Protein AF-A0A6S7B8N2-F1 (afdb_monomer_lite)

Foldseek 3Di:
DDDPDPVPPPLPAPPLLLVLQCVLCVVVVQVPDDSVQFHQQAQQDPPGSRDDPVSVVVSQVVLCVPQVHHPDPPPPCCCVCRGGSNSVSVVSVVRGDD

pLDDT: mean 85.48, std 14.39, range [44.91, 95.56]

Structure (mmCIF, N/CA/C/O backbone):
data_AF-A0A6S7B8N2-F1
#
_entry.id   AF-A0A6S7B8N2-F1
#
loop_
_atom_site.group_PDB
_atom_site.id
_atom_site.type_symbol
_atom_site.label_atom_id
_atom_site.label_alt_id
_atom_site.label_comp_id
_atom_site.label_asym_id
_atom_site.label_entity_id
_atom_site.label_seq_id
_atom_site.pdbx_PDB_ins_code
_atom_site.Cartn_x
_atom_site.Cartn_y
_atom_site.Cartn_z
_atom_site.occupancy
_atom_site.B_iso_or_equiv
_atom_site.auth_seq_id
_atom_site.auth_comp_id
_atom_site.auth_asym_id
_atom_site.auth_atom_id
_atom_site.pdbx_PDB_model_num
ATOM 1 N N . MET A 1 1 ? -29.878 5.916 -33.899 1.00 45.47 1 MET A N 1
ATOM 2 C CA . MET A 1 1 ? -28.778 4.956 -33.681 1.00 45.47 1 MET A CA 1
ATOM 3 C C . MET A 1 1 ? -28.255 5.189 -32.276 1.00 45.47 1 MET A C 1
ATOM 5 O O . MET A 1 1 ? -27.548 6.162 -32.069 1.00 45.47 1 MET A O 1
ATOM 9 N N . LEU A 1 2 ? -28.691 4.384 -31.303 1.00 44.91 2 LEU A N 1
ATOM 10 C CA . LEU A 1 2 ? -28.022 4.340 -30.005 1.00 44.91 2 LEU A CA 1
ATOM 11 C C . LEU A 1 2 ? -26.785 3.465 -30.188 1.00 44.91 2 LEU A C 1
ATOM 13 O O . LEU A 1 2 ? -26.916 2.292 -30.536 1.00 44.91 2 LEU A O 1
ATOM 17 N N . SER A 1 3 ? -25.599 4.044 -30.021 1.00 45.41 3 SER A N 1
ATOM 18 C CA . SER A 1 3 ? -24.386 3.255 -29.824 1.00 45.41 3 SER A CA 1
ATOM 19 C C . SER A 1 3 ? -24.619 2.347 -28.614 1.00 45.41 3 SER A C 1
ATOM 21 O O . SER A 1 3 ? -25.090 2.853 -27.591 1.00 45.41 3 SER A O 1
ATOM 23 N N . PRO A 1 4 ? -24.343 1.034 -28.690 1.00 51.62 4 PRO A N 1
ATOM 24 C CA . PRO A 1 4 ? -24.339 0.222 -27.487 1.00 51.62 4 PRO A CA 1
ATOM 25 C C . PRO A 1 4 ? -23.285 0.826 -26.559 1.00 51.62 4 PRO A C 1
ATOM 27 O O . PRO A 1 4 ? -22.164 1.106 -26.997 1.00 51.62 4 PRO A O 1
ATOM 30 N N . ALA A 1 5 ? -23.670 1.091 -25.308 1.00 49.69 5 ALA A N 1
ATOM 31 C CA . ALA A 1 5 ? -22.714 1.363 -24.249 1.00 49.69 5 ALA A CA 1
ATOM 32 C C . ALA A 1 5 ? -21.616 0.304 -24.374 1.00 49.69 5 ALA A C 1
ATOM 34 O O . ALA A 1 5 ? -21.922 -0.891 -24.411 1.00 49.69 5 ALA A O 1
ATOM 35 N N . ARG A 1 6 ? -20.365 0.740 -24.556 1.00 46.03 6 ARG A N 1
ATOM 36 C CA . ARG A 1 6 ? -19.225 -0.162 -24.451 1.00 46.03 6 ARG A CA 1
ATOM 37 C C . ARG A 1 6 ? -19.339 -0.779 -23.068 1.00 46.03 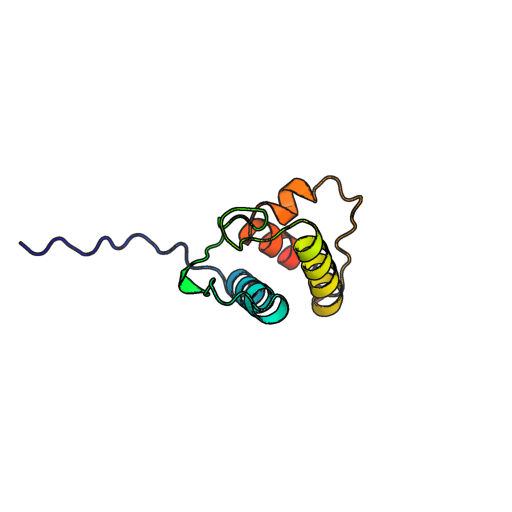6 ARG A C 1
ATOM 39 O O . ARG A 1 6 ? -19.119 -0.100 -22.073 1.00 46.03 6 ARG A O 1
ATOM 46 N N . ASN A 1 7 ? -19.757 -2.036 -23.015 1.00 45.62 7 ASN A N 1
ATOM 47 C CA . ASN A 1 7 ? -19.563 -2.868 -21.847 1.00 45.62 7 ASN A CA 1
ATOM 48 C C . ASN A 1 7 ? -18.081 -3.251 -21.882 1.00 45.62 7 ASN A C 1
ATOM 50 O O . ASN A 1 7 ? -17.729 -4.387 -22.195 1.00 45.62 7 ASN A O 1
ATOM 54 N N . ASP A 1 8 ? -17.219 -2.245 -21.712 1.00 45.00 8 ASP A N 1
ATOM 55 C CA . ASP A 1 8 ? -15.847 -2.498 -21.317 1.00 45.00 8 ASP A CA 1
ATOM 56 C C . ASP A 1 8 ? -15.991 -3.227 -19.979 1.00 45.00 8 ASP A C 1
ATOM 58 O O . ASP A 1 8 ? -16.728 -2.724 -19.120 1.00 45.00 8 ASP A O 1
ATOM 62 N N . PRO A 1 9 ? -15.416 -4.431 -19.803 1.00 45.91 9 PRO A N 1
ATOM 63 C CA . PRO A 1 9 ? -15.299 -4.975 -18.467 1.00 45.91 9 PRO A CA 1
ATOM 64 C C . PRO A 1 9 ? -14.565 -3.891 -17.687 1.00 45.91 9 PRO A C 1
ATOM 66 O O . PRO A 1 9 ? -13.402 -3.598 -17.963 1.00 45.91 9 PRO A O 1
ATOM 69 N N . GLN A 1 10 ? -15.289 -3.218 -16.793 1.00 51.53 10 GLN A N 1
ATOM 70 C CA . GLN A 1 10 ? -14.656 -2.526 -15.691 1.00 51.53 10 GLN A CA 1
ATOM 71 C C . GLN A 1 10 ? -13.689 -3.578 -15.139 1.00 51.53 10 GLN A C 1
ATOM 73 O O . GLN A 1 10 ? -14.100 -4.725 -14.941 1.00 51.53 10 GLN A O 1
ATOM 78 N N . ASP A 1 11 ? -12.393 -3.271 -15.069 1.00 59.12 11 ASP A N 1
ATOM 79 C CA . ASP A 1 11 ? -11.436 -4.106 -14.343 1.00 59.12 11 ASP A CA 1
ATOM 80 C C . ASP A 1 11 ? -11.931 -4.083 -12.888 1.00 59.12 11 ASP A C 1
ATOM 82 O O . ASP A 1 11 ? -11.520 -3.232 -12.098 1.00 59.12 11 ASP A O 1
ATOM 86 N N . ASP A 1 12 ? -12.928 -4.921 -12.589 1.00 73.56 12 ASP A N 1
ATOM 87 C CA . ASP A 1 12 ? -13.643 -4.931 -1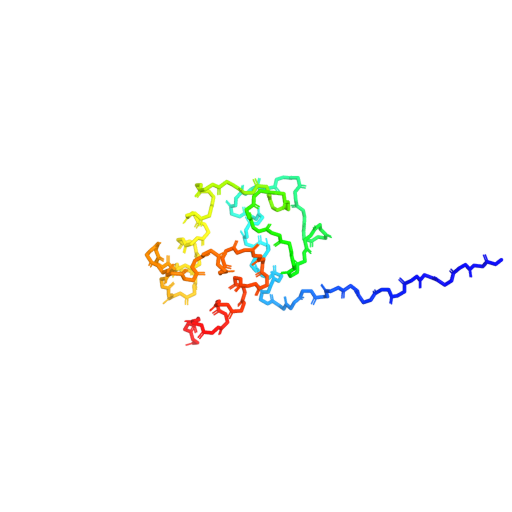1.327 1.00 73.56 12 ASP A CA 1
ATOM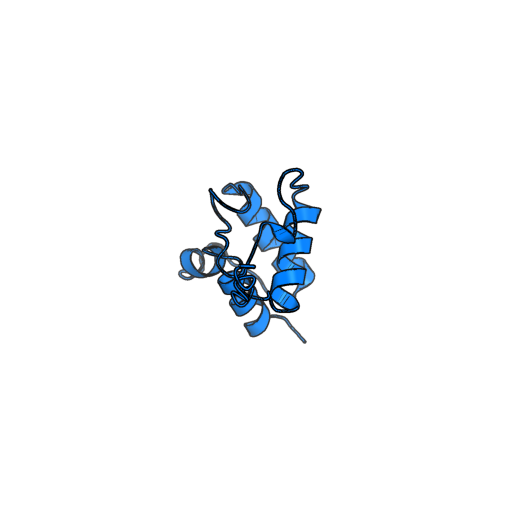 88 C C . ASP A 1 12 ? -12.616 -5.360 -10.295 1.00 73.56 12 ASP A C 1
ATOM 90 O O . ASP A 1 12 ? -12.175 -6.515 -10.262 1.00 73.56 12 ASP A O 1
ATOM 94 N N . MET A 1 13 ? -12.177 -4.385 -9.501 1.00 89.50 13 MET A N 1
ATOM 95 C CA . MET A 1 13 ? -11.272 -4.633 -8.397 1.00 89.50 13 MET A CA 1
ATOM 96 C C . MET A 1 13 ? -11.856 -5.745 -7.537 1.00 89.50 13 MET A C 1
ATOM 98 O O . MET A 1 13 ? -13.032 -5.713 -7.165 1.00 89.50 13 MET A O 1
ATOM 102 N N . ASN A 1 14 ? -11.030 -6.729 -7.193 1.00 93.06 14 ASN A N 1
ATOM 103 C CA . ASN A 1 14 ? -11.472 -7.761 -6.267 1.00 93.06 14 ASN A CA 1
ATOM 104 C C . ASN A 1 14 ? -11.707 -7.168 -4.863 1.00 93.06 14 ASN A C 1
ATOM 106 O O . ASN A 1 14 ? -11.384 -6.010 -4.582 1.00 93.06 14 ASN A O 1
ATOM 110 N N . GLU A 1 15 ? -12.272 -7.969 -3.959 1.00 93.38 15 GLU A N 1
ATOM 111 C CA . GLU A 1 15 ? -12.608 -7.516 -2.603 1.00 93.38 15 GLU A CA 1
ATOM 112 C C . GLU A 1 15 ? -11.395 -6.935 -1.859 1.00 93.38 15 GLU A C 1
ATOM 114 O O . GLU A 1 15 ? -11.510 -5.887 -1.227 1.00 93.38 15 GLU A O 1
ATOM 119 N N . LEU A 1 16 ? -10.220 -7.562 -1.986 1.00 94.00 16 LEU A N 1
ATOM 120 C CA . LEU A 1 16 ? -8.999 -7.103 -1.323 1.00 94.00 16 LEU A CA 1
ATOM 121 C C . LEU A 1 16 ? -8.434 -5.828 -1.960 1.00 94.00 16 LEU A C 1
ATOM 123 O O . LEU A 1 16 ? -7.950 -4.953 -1.250 1.00 94.00 16 LEU A O 1
ATOM 127 N N . GLU A 1 17 ? -8.482 -5.707 -3.285 1.00 95.56 17 GLU A N 1
ATOM 128 C CA . GLU A 1 17 ? -8.080 -4.484 -3.990 1.00 95.56 17 GLU A CA 1
ATOM 129 C C . GLU A 1 17 ? -8.973 -3.308 -3.588 1.00 95.56 17 GLU A C 1
ATOM 131 O O . GLU A 1 17 ? -8.459 -2.242 -3.255 1.00 95.56 17 GLU A O 1
ATOM 136 N N . THR A 1 18 ? -10.289 -3.522 -3.529 1.00 95.56 18 THR A N 1
ATOM 137 C CA . THR A 1 18 ? -11.254 -2.512 -3.074 1.00 95.56 18 THR A CA 1
ATOM 138 C C . THR A 1 18 ? -11.019 -2.133 -1.611 1.00 95.56 18 THR A C 1
ATOM 140 O O . THR A 1 18 ? -11.007 -0.949 -1.272 1.00 95.56 18 THR A O 1
ATOM 143 N N . GLU A 1 19 ? -10.784 -3.118 -0.740 1.00 95.12 19 GLU A N 1
ATOM 144 C CA . GLU A 1 19 ? -10.460 -2.888 0.671 1.00 95.12 19 GLU A CA 1
ATOM 145 C C . GLU A 1 19 ? -9.180 -2.060 0.828 1.00 95.12 19 GLU A C 1
ATOM 147 O O . GLU A 1 19 ? -9.154 -1.102 1.602 1.00 95.12 19 GLU A O 1
ATOM 152 N N . LEU A 1 20 ? -8.120 -2.415 0.099 1.00 95.31 20 LEU A N 1
ATOM 153 C CA . LEU A 1 20 ? -6.849 -1.698 0.143 1.00 95.31 20 LEU A CA 1
ATOM 154 C C . LEU A 1 20 ? -6.979 -0.285 -0.420 1.00 95.31 20 LEU A C 1
ATOM 156 O O . LEU A 1 20 ? -6.455 0.639 0.190 1.00 95.31 20 LEU A O 1
ATOM 160 N N . ALA A 1 21 ? -7.703 -0.093 -1.523 1.00 95.44 21 ALA A N 1
ATOM 161 C CA . ALA A 1 21 ? -7.960 1.233 -2.074 1.00 95.44 21 ALA A CA 1
ATOM 162 C C . ALA A 1 21 ? -8.716 2.122 -1.077 1.00 95.44 21 ALA A C 1
ATOM 164 O O . ALA A 1 21 ? -8.304 3.254 -0.834 1.00 95.44 21 ALA A O 1
ATOM 165 N N . ALA A 1 22 ? -9.775 1.599 -0.451 1.00 95.06 22 ALA A N 1
ATOM 166 C CA . ALA A 1 22 ? -10.552 2.333 0.547 1.00 95.06 22 ALA A CA 1
ATOM 167 C C . ALA A 1 22 ? -9.699 2.698 1.768 1.00 95.06 22 ALA A C 1
ATOM 169 O O . ALA A 1 22 ? -9.786 3.809 2.285 1.00 95.06 22 ALA A O 1
ATOM 170 N N . LEU A 1 23 ? -8.853 1.763 2.202 1.00 94.94 23 LEU A N 1
ATOM 171 C CA . LEU A 1 23 ? -7.918 1.957 3.300 1.00 94.94 23 LEU A CA 1
ATOM 172 C C . LEU A 1 23 ? -6.864 3.022 2.970 1.00 94.94 23 LEU A C 1
ATOM 174 O O . LEU A 1 23 ? -6.636 3.896 3.794 1.00 94.94 23 LEU A O 1
ATOM 178 N N . ILE A 1 24 ? -6.270 3.000 1.774 1.00 94.19 24 ILE A N 1
ATOM 179 C CA . ILE A 1 24 ? -5.291 4.008 1.337 1.00 94.19 24 ILE A CA 1
ATOM 180 C C . ILE A 1 24 ? -5.942 5.395 1.276 1.00 94.19 24 ILE A C 1
ATOM 182 O O . ILE A 1 24 ? -5.418 6.340 1.858 1.00 94.19 24 ILE A O 1
ATOM 186 N N . ILE A 1 25 ? -7.099 5.514 0.614 1.00 94.31 25 ILE A N 1
ATOM 187 C CA . ILE A 1 25 ? -7.825 6.787 0.468 1.00 94.31 25 ILE A CA 1
ATOM 188 C C . ILE A 1 25 ? -8.218 7.353 1.837 1.00 94.31 25 ILE A C 1
ATOM 190 O O . ILE A 1 25 ? -8.050 8.547 2.081 1.00 94.31 25 ILE A O 1
ATOM 194 N N . GLY A 1 26 ? -8.732 6.502 2.729 1.00 93.75 26 GLY A N 1
ATOM 195 C CA . GLY A 1 26 ? -9.197 6.909 4.051 1.00 93.75 26 GLY A CA 1
ATOM 196 C C . GLY A 1 26 ? -8.067 7.303 4.998 1.00 93.75 26 GLY A C 1
ATOM 197 O O . GLY A 1 26 ? -8.151 8.346 5.639 1.00 93.75 26 GLY A O 1
ATOM 198 N N . GLU A 1 27 ? -7.007 6.499 5.076 1.00 94.00 27 GLU A N 1
ATOM 199 C CA . GLU A 1 27 ? -5.915 6.712 6.037 1.00 94.00 27 GLU A CA 1
ATOM 200 C C . GLU A 1 27 ? -4.996 7.862 5.615 1.00 94.00 27 GLU A C 1
ATOM 202 O O . GLU A 1 27 ? -4.561 8.632 6.466 1.00 94.00 27 GLU A O 1
ATOM 207 N N . LEU A 1 28 ? -4.783 8.053 4.308 1.00 92.38 28 LEU A N 1
ATOM 208 C CA . LEU A 1 28 ? -4.030 9.198 3.783 1.00 92.38 28 LEU A CA 1
ATOM 209 C C . LEU A 1 28 ? -4.906 10.436 3.531 1.00 92.38 28 LEU A C 1
ATOM 211 O O . LEU A 1 28 ? -4.407 11.470 3.092 1.00 92.38 28 LEU A O 1
ATOM 215 N N . ASN A 1 29 ? -6.213 10.353 3.812 1.00 91.88 29 ASN A N 1
ATOM 216 C CA . ASN A 1 29 ? -7.178 11.440 3.635 1.00 91.88 29 ASN A CA 1
ATOM 217 C C . ASN A 1 29 ? -7.120 12.080 2.229 1.00 91.88 29 ASN A C 1
ATOM 219 O O . ASN A 1 29 ? -7.090 13.307 2.081 1.00 91.88 29 ASN A O 1
ATOM 223 N N . LEU A 1 30 ? -7.088 11.241 1.189 1.00 91.81 30 LEU A N 1
ATOM 224 C CA . LEU A 1 30 ? -7.010 11.681 -0.206 1.00 91.81 30 LEU A CA 1
ATOM 225 C C . LEU A 1 30 ? -8.364 12.258 -0.643 1.00 91.81 30 LEU A C 1
ATOM 227 O O . LEU A 1 30 ? -9.284 11.523 -0.989 1.00 91.81 30 LEU A O 1
ATOM 231 N N . GLN A 1 31 ? -8.504 13.584 -0.616 1.00 87.31 31 GLN A N 1
ATOM 232 C CA . GLN A 1 31 ? -9.779 14.260 -0.915 1.00 87.31 31 GLN A CA 1
ATOM 233 C C . GLN A 1 31 ? -10.137 14.259 -2.408 1.00 87.31 31 GLN A C 1
ATOM 235 O O . GLN A 1 31 ? -11.315 14.353 -2.750 1.00 87.31 31 GLN A O 1
ATOM 240 N N . ASP A 1 32 ? -9.134 14.131 -3.276 1.00 87.62 32 ASP A N 1
ATOM 241 C CA . ASP A 1 32 ? -9.286 14.204 -4.733 1.00 87.62 32 ASP A CA 1
ATOM 242 C C . ASP A 1 32 ? -9.352 12.822 -5.408 1.00 87.62 32 ASP A C 1
ATOM 244 O O . ASP A 1 32 ? -9.455 12.741 -6.631 1.00 87.62 32 ASP A O 1
ATOM 248 N N . VAL A 1 33 ? -9.280 11.733 -4.631 1.00 91.06 33 VAL A N 1
ATOM 249 C CA . VAL A 1 33 ? -9.264 10.354 -5.141 1.00 91.06 33 VAL A CA 1
ATOM 250 C C . VAL A 1 33 ? -10.421 9.574 -4.532 1.00 91.06 33 VAL A C 1
ATOM 252 O O . VAL A 1 33 ? -10.529 9.448 -3.314 1.00 91.06 33 VAL A O 1
ATOM 255 N N . THR A 1 34 ? -11.274 8.997 -5.374 1.00 90.75 34 THR A N 1
ATOM 256 C CA . THR A 1 34 ? -12.352 8.102 -4.941 1.00 90.75 34 THR A CA 1
ATOM 257 C C . THR A 1 34 ? -12.110 6.668 -5.403 1.00 90.75 34 THR A C 1
ATOM 259 O O . THR A 1 34 ? -11.297 6.398 -6.285 1.00 90.75 34 THR A O 1
ATOM 262 N N . LEU A 1 35 ? -12.861 5.718 -4.836 1.00 90.81 35 LEU A N 1
ATOM 263 C CA . LEU A 1 35 ? -12.817 4.317 -5.272 1.00 90.81 35 LEU A CA 1
ATOM 264 C C . LEU A 1 35 ? -13.164 4.128 -6.756 1.00 90.81 35 LEU A C 1
ATOM 266 O O . LEU A 1 35 ? -12.730 3.147 -7.347 1.00 90.81 35 LEU A O 1
ATOM 270 N N . ALA A 1 36 ? -13.934 5.043 -7.353 1.00 89.38 36 ALA A N 1
ATOM 271 C CA . ALA A 1 36 ? -14.285 4.986 -8.770 1.00 89.38 36 ALA A CA 1
ATOM 272 C C . ALA A 1 36 ? -13.146 5.465 -9.690 1.00 89.38 36 ALA A C 1
ATOM 274 O O . ALA A 1 36 ? -13.164 5.166 -10.882 1.00 89.38 36 ALA A O 1
ATOM 275 N N . ASP A 1 37 ? -12.158 6.183 -9.146 1.00 89.06 37 ASP A N 1
ATOM 276 C CA . ASP A 1 37 ? -11.026 6.734 -9.902 1.00 89.06 37 ASP A CA 1
ATOM 277 C C . ASP A 1 37 ? -9.839 5.759 -9.979 1.00 89.06 37 ASP A C 1
ATOM 279 O O . ASP A 1 37 ? -8.854 6.011 -10.678 1.00 89.06 37 ASP A O 1
ATOM 283 N N . VAL A 1 38 ? -9.917 4.634 -9.262 1.00 91.19 38 VAL A N 1
ATOM 284 C CA . VAL A 1 38 ? -8.820 3.676 -9.110 1.00 91.19 38 VAL A CA 1
ATOM 285 C C . VAL A 1 38 ? -9.217 2.270 -9.556 1.00 91.19 38 VAL A C 1
ATOM 287 O O . VAL A 1 38 ? -10.380 1.882 -9.535 1.00 91.19 38 VAL A O 1
ATOM 290 N N . ASN A 1 39 ? -8.226 1.497 -9.989 1.00 93.62 39 ASN A N 1
ATOM 291 C CA . ASN A 1 39 ? -8.349 0.103 -10.398 1.00 93.62 39 ASN A CA 1
ATOM 292 C C . ASN A 1 39 ? -7.070 -0.675 -10.033 1.00 93.62 39 ASN A C 1
ATOM 294 O O . ASN A 1 39 ? -6.087 -0.110 -9.547 1.00 93.62 39 ASN A O 1
ATOM 298 N N . SER A 1 40 ? -7.042 -1.981 -10.305 1.00 92.56 40 SER A N 1
ATOM 299 C CA . SER A 1 40 ? -5.897 -2.862 -10.003 1.00 92.56 40 SER A CA 1
ATOM 300 C C . SER A 1 40 ? -4.571 -2.415 -10.652 1.00 92.56 40 SER A C 1
ATOM 302 O O . SER A 1 40 ? -3.474 -2.713 -10.159 1.00 92.56 40 SER A O 1
ATOM 304 N N . ARG A 1 41 ? -4.640 -1.664 -11.753 1.00 93.00 41 ARG A N 1
ATOM 305 C CA . ARG A 1 41 ? -3.483 -1.142 -12.487 1.00 93.00 41 ARG A CA 1
ATOM 306 C C . ARG A 1 41 ? -3.082 0.263 -12.045 1.00 93.00 41 ARG A C 1
ATOM 308 O O . ARG A 1 41 ? -2.041 0.729 -12.507 1.00 93.00 41 ARG A O 1
ATOM 315 N N . THR A 1 42 ? -3.852 0.919 -11.172 1.00 93.69 42 THR A N 1
ATOM 316 C CA . THR A 1 42 ? -3.540 2.264 -10.680 1.00 93.69 42 THR A CA 1
ATOM 317 C C . THR A 1 42 ? -2.179 2.263 -9.986 1.00 93.69 42 THR A C 1
ATOM 319 O O . THR A 1 42 ? -1.983 1.483 -9.043 1.00 93.69 42 THR A O 1
ATOM 322 N N . PRO A 1 43 ? -1.231 3.104 -10.439 1.00 93.00 43 PRO A N 1
ATOM 323 C CA . PRO A 1 43 ? 0.059 3.244 -9.787 1.00 93.00 43 PRO A CA 1
ATOM 324 C C . PRO A 1 43 ? -0.107 3.796 -8.376 1.00 93.00 43 PRO A C 1
ATOM 326 O O . PRO A 1 43 ? -0.877 4.732 -8.160 1.00 93.00 43 PRO A O 1
ATOM 329 N N . LEU A 1 44 ? 0.621 3.225 -7.415 1.00 91.56 44 LEU A N 1
ATOM 330 C CA . LEU A 1 44 ? 0.629 3.775 -6.059 1.00 91.56 44 LEU A CA 1
ATOM 331 C C . LEU A 1 44 ? 1.500 5.028 -5.986 1.00 91.56 44 LEU A C 1
ATOM 333 O O . LEU A 1 44 ? 1.118 5.979 -5.327 1.00 91.56 44 LEU A O 1
ATOM 337 N N . TYR A 1 45 ? 2.639 5.044 -6.681 1.00 87.44 45 TYR A N 1
ATOM 338 C CA . TYR A 1 45 ? 3.566 6.175 -6.678 1.00 87.44 45 TYR A CA 1
ATOM 339 C C . TYR A 1 45 ? 3.281 7.154 -7.822 1.00 87.44 45 TYR A C 1
ATOM 341 O O . TYR A 1 45 ? 3.192 6.736 -8.979 1.00 87.44 45 TYR A O 1
ATOM 349 N N . GLY A 1 46 ? 3.259 8.456 -7.527 1.00 84.31 46 GLY A N 1
ATOM 350 C CA . GLY A 1 46 ? 3.081 9.497 -8.541 1.00 84.31 46 GLY A CA 1
ATOM 351 C C . GLY A 1 46 ? 1.641 9.582 -9.055 1.00 84.31 46 GLY A C 1
ATOM 352 O O . GLY A 1 46 ? 0.711 9.685 -8.263 1.00 84.31 46 GLY A O 1
ATOM 353 N N . GLU A 1 47 ? 1.443 9.583 -10.377 1.00 79.62 47 GLU A N 1
ATOM 354 C CA . GLU A 1 47 ? 0.108 9.736 -10.978 1.00 79.62 47 GLU A CA 1
ATOM 355 C C . GLU A 1 47 ? -0.789 8.514 -10.715 1.00 79.62 47 GLU A C 1
ATOM 357 O O . GLU A 1 47 ? -0.391 7.372 -10.944 1.00 79.62 47 GLU A O 1
ATOM 362 N N . GLY A 1 48 ? -2.017 8.755 -10.250 1.00 83.62 48 GLY A N 1
ATOM 363 C CA . GLY A 1 48 ? -2.929 7.724 -9.753 1.00 83.62 48 GLY A CA 1
ATOM 364 C C . GLY A 1 48 ? -3.441 8.126 -8.378 1.00 83.62 48 GLY A C 1
ATOM 365 O O . GLY A 1 48 ? -4.215 9.070 -8.270 1.00 83.62 48 GLY A O 1
ATOM 366 N N . PHE A 1 49 ? -2.951 7.459 -7.330 1.00 87.81 49 PHE A N 1
ATOM 367 C CA . PHE A 1 49 ? -3.237 7.861 -5.947 1.00 87.81 49 PHE A CA 1
ATOM 368 C C . PHE A 1 49 ? -2.559 9.181 -5.540 1.00 87.81 49 PHE A C 1
ATOM 370 O O . PHE A 1 49 ? -2.934 9.756 -4.525 1.00 87.81 49 PHE A O 1
ATOM 377 N N . GLY A 1 50 ? -1.572 9.671 -6.302 1.00 87.56 50 GLY A N 1
ATOM 378 C CA . GLY A 1 50 ? -0.869 10.913 -5.971 1.00 87.56 50 GLY A CA 1
ATOM 379 C C . GLY A 1 50 ? 0.189 10.759 -4.879 1.00 87.56 50 GLY A C 1
ATOM 380 O O . GLY A 1 50 ? 0.656 11.775 -4.373 1.00 87.56 50 GLY A O 1
ATOM 381 N N . LEU A 1 51 ? 0.555 9.526 -4.504 1.00 91.94 51 LEU A N 1
ATOM 382 C CA . LEU A 1 51 ? 1.378 9.282 -3.320 1.00 91.94 51 LEU A CA 1
ATOM 383 C C . LEU A 1 51 ? 2.842 9.622 -3.557 1.00 91.94 51 LEU A C 1
ATOM 385 O O . LEU A 1 51 ? 3.412 9.339 -4.623 1.00 91.94 51 LEU A O 1
ATOM 389 N N . ASP A 1 52 ? 3.462 10.148 -2.508 1.00 91.19 52 ASP A N 1
ATOM 390 C CA . ASP A 1 52 ? 4.897 10.361 -2.443 1.00 91.19 52 ASP A CA 1
ATOM 391 C C . ASP A 1 52 ? 5.629 9.234 -1.682 1.00 91.19 52 ASP A C 1
ATOM 393 O O . ASP A 1 52 ? 5.088 8.172 -1.369 1.00 91.19 52 ASP A O 1
ATOM 397 N N . SER A 1 53 ? 6.928 9.422 -1.432 1.00 88.38 53 SER A N 1
ATOM 398 C CA . SER A 1 53 ? 7.739 8.415 -0.734 1.00 88.38 53 SER A CA 1
ATOM 399 C C . SER A 1 53 ? 7.385 8.250 0.750 1.00 88.38 53 SER A C 1
ATOM 401 O O . SER A 1 53 ? 7.661 7.191 1.310 1.00 88.38 53 SER A O 1
ATOM 403 N N . ILE A 1 54 ? 6.831 9.277 1.396 1.00 90.44 54 ILE A N 1
ATOM 404 C CA . ILE A 1 54 ? 6.436 9.256 2.809 1.00 90.44 54 ILE A CA 1
ATOM 405 C C . ILE A 1 54 ? 5.140 8.459 2.951 1.00 90.44 54 ILE A C 1
ATOM 407 O O . ILE A 1 54 ? 5.080 7.543 3.772 1.00 90.44 54 ILE A O 1
ATOM 411 N N . ASP A 1 55 ? 4.168 8.726 2.083 1.00 91.50 55 ASP A N 1
ATOM 412 C CA . ASP A 1 55 ? 2.884 8.021 2.050 1.00 91.50 55 ASP A CA 1
ATOM 413 C C . ASP A 1 55 ? 3.069 6.504 1.892 1.00 91.50 55 ASP A C 1
ATOM 415 O O . ASP A 1 55 ? 2.453 5.702 2.591 1.00 91.50 55 ASP A O 1
ATOM 419 N N . ILE A 1 56 ? 3.984 6.073 1.015 1.00 90.31 56 ILE A N 1
ATOM 420 C CA . ILE A 1 56 ? 4.274 4.643 0.815 1.00 90.31 56 ILE A CA 1
ATOM 421 C C . ILE A 1 56 ? 4.797 3.976 2.094 1.00 90.31 56 ILE A C 1
ATOM 423 O O . ILE A 1 56 ? 4.457 2.821 2.367 1.00 90.31 56 ILE A O 1
ATOM 427 N N . LEU A 1 57 ? 5.604 4.678 2.895 1.00 90.69 57 LEU A N 1
ATOM 428 C CA . LEU A 1 57 ? 6.077 4.155 4.179 1.00 90.69 57 LEU A CA 1
ATOM 429 C C . LEU A 1 57 ? 4.927 4.013 5.180 1.00 90.69 57 LEU A C 1
ATOM 431 O O . LEU A 1 57 ? 4.879 3.032 5.926 1.00 90.69 57 LEU A O 1
ATOM 435 N N . GLU A 1 58 ? 3.991 4.958 5.175 1.00 91.94 58 GLU A N 1
ATOM 436 C CA . GLU A 1 58 ? 2.786 4.890 5.996 1.00 91.94 58 GLU A CA 1
ATOM 437 C C . GLU A 1 58 ? 1.896 3.708 5.590 1.00 91.94 58 GLU A C 1
ATOM 439 O O . GLU A 1 58 ? 1.524 2.903 6.448 1.00 91.94 58 GLU A O 1
ATOM 444 N N . ILE A 1 59 ? 1.665 3.504 4.287 1.00 92.31 59 ILE A N 1
ATOM 445 C CA . ILE A 1 59 ? 0.934 2.339 3.767 1.00 92.31 59 ILE A CA 1
ATOM 446 C C . ILE A 1 59 ? 1.623 1.024 4.146 1.00 92.31 59 ILE A C 1
ATOM 448 O O . ILE A 1 59 ? 0.955 0.079 4.575 1.00 92.31 59 ILE A O 1
ATOM 452 N N . ALA A 1 60 ? 2.952 0.947 4.043 1.00 91.56 60 ALA A N 1
ATOM 453 C CA . ALA A 1 60 ? 3.703 -0.242 4.440 1.00 91.56 60 ALA A CA 1
ATOM 454 C C . ALA A 1 60 ? 3.500 -0.574 5.931 1.00 91.56 60 ALA A C 1
ATOM 456 O O . ALA A 1 60 ? 3.261 -1.732 6.293 1.00 91.56 60 ALA A O 1
ATOM 457 N N . LEU A 1 61 ? 3.546 0.443 6.797 1.00 91.75 61 LEU A N 1
ATOM 458 C CA . LEU A 1 61 ? 3.335 0.295 8.237 1.00 91.75 61 LEU A CA 1
ATOM 459 C C . LEU A 1 61 ? 1.894 -0.113 8.566 1.00 91.75 61 LEU A C 1
ATOM 461 O O . LEU A 1 61 ? 1.667 -0.988 9.404 1.00 91.75 61 LEU A O 1
ATOM 465 N N . LEU A 1 62 ? 0.925 0.512 7.907 1.00 92.75 62 LEU A N 1
ATOM 466 C CA . LEU A 1 62 ? -0.498 0.244 8.066 1.00 92.75 62 LEU A CA 1
ATOM 467 C C . LEU A 1 62 ? -0.855 -1.190 7.659 1.00 92.75 62 LEU A C 1
ATOM 469 O O . LEU A 1 62 ? -1.516 -1.898 8.421 1.00 92.75 62 LEU A O 1
ATOM 473 N N . ILE A 1 63 ? -0.356 -1.654 6.510 1.00 92.25 63 ILE A N 1
ATOM 474 C CA . ILE A 1 63 ? -0.519 -3.044 6.064 1.00 92.25 63 ILE A CA 1
ATOM 475 C C . ILE A 1 63 ? 0.117 -4.005 7.060 1.00 92.25 63 ILE A C 1
ATOM 477 O O . ILE A 1 63 ? -0.508 -5.001 7.425 1.00 92.25 63 ILE A O 1
ATOM 481 N N . SER A 1 64 ? 1.309 -3.676 7.560 1.00 91.81 64 SER A N 1
ATOM 482 C CA . SER A 1 64 ? 1.991 -4.534 8.526 1.00 91.81 64 SER A CA 1
ATOM 483 C C . SER A 1 64 ? 1.189 -4.705 9.815 1.00 91.81 64 SER A C 1
ATOM 485 O O . SER A 1 64 ? 1.044 -5.819 10.318 1.00 91.81 64 SER A O 1
ATOM 487 N N . LYS A 1 65 ? 0.586 -3.618 10.309 1.00 91.62 65 LYS A N 1
ATOM 488 C CA . LYS A 1 65 ? -0.296 -3.641 11.483 1.00 91.62 65 LYS A CA 1
ATOM 489 C C . LYS A 1 65 ? -1.602 -4.394 11.226 1.00 91.62 65 LYS A C 1
ATOM 491 O O . LYS A 1 65 ? -2.039 -5.140 12.096 1.00 91.62 65 LYS A O 1
ATOM 496 N N . LYS A 1 66 ? -2.236 -4.186 10.066 1.00 91.88 66 LYS A N 1
ATOM 497 C CA . LYS A 1 66 ? -3.568 -4.733 9.764 1.00 91.88 66 LYS A CA 1
ATOM 498 C C . LYS A 1 66 ? -3.538 -6.211 9.369 1.00 91.88 66 LYS A C 1
ATOM 500 O O . LYS A 1 66 ? -4.419 -6.957 9.780 1.00 91.88 66 LYS A O 1
ATOM 505 N N . TYR A 1 67 ? -2.545 -6.629 8.585 1.00 91.25 67 TYR A N 1
ATOM 506 C CA . TYR A 1 67 ? -2.477 -7.975 7.999 1.00 91.25 67 TYR A CA 1
ATOM 507 C C . TYR A 1 67 ? -1.413 -8.879 8.641 1.00 91.25 67 TYR A C 1
ATOM 509 O O . TYR A 1 67 ? -1.304 -10.050 8.273 1.00 91.25 67 TYR A O 1
ATOM 517 N N . GLY A 1 68 ? -0.646 -8.361 9.606 1.00 88.88 68 GLY A N 1
ATOM 518 C CA . GLY A 1 68 ? 0.227 -9.163 10.466 1.00 88.88 68 GLY A CA 1
ATOM 519 C C . GLY A 1 68 ? 1.527 -9.647 9.819 1.00 88.88 68 GLY A C 1
ATOM 520 O O . GLY A 1 68 ? 2.118 -10.603 10.316 1.00 88.88 68 GLY A O 1
ATOM 521 N N . PHE A 1 69 ? 1.985 -9.014 8.735 1.00 89.56 69 PHE A N 1
ATOM 522 C CA . PHE A 1 69 ? 3.269 -9.324 8.095 1.00 89.56 69 PHE A CA 1
ATOM 523 C C . PHE A 1 69 ? 4.022 -8.048 7.711 1.00 89.56 69 PHE A C 1
ATOM 525 O O . PHE A 1 69 ? 3.414 -7.063 7.316 1.00 89.56 69 PHE A O 1
ATOM 532 N N . GLU A 1 70 ? 5.351 -8.056 7.794 1.00 87.75 70 GLU A N 1
ATOM 533 C CA . GLU A 1 70 ? 6.149 -6.856 7.527 1.00 87.75 70 GLU A CA 1
ATOM 534 C C . GLU A 1 70 ? 6.454 -6.652 6.037 1.00 87.75 70 GLU A C 1
ATOM 536 O O . GLU A 1 70 ? 7.040 -7.513 5.375 1.00 87.75 70 GLU A O 1
ATOM 541 N N . LEU A 1 71 ? 6.169 -5.449 5.538 1.00 87.12 71 LEU A N 1
ATOM 542 C CA . LEU A 1 71 ? 6.694 -4.944 4.267 1.00 87.12 71 LEU A CA 1
ATOM 543 C C . LEU A 1 71 ? 8.068 -4.299 4.498 1.00 87.12 71 LEU A C 1
ATOM 545 O O . LEU A 1 71 ? 8.186 -3.089 4.687 1.00 87.12 71 LEU A O 1
ATOM 549 N N . ARG A 1 72 ? 9.125 -5.119 4.534 1.00 79.94 72 ARG A N 1
ATOM 550 C CA . ARG A 1 72 ? 10.486 -4.637 4.829 1.00 79.94 72 ARG A CA 1
ATOM 551 C C . ARG A 1 72 ? 11.031 -3.737 3.724 1.00 79.94 72 ARG A C 1
ATOM 553 O O . ARG A 1 72 ? 10.995 -4.110 2.555 1.00 79.94 72 ARG A O 1
ATOM 560 N N . SER A 1 73 ? 11.655 -2.619 4.089 1.00 75.44 73 SER A N 1
ATOM 561 C CA . SER A 1 73 ? 12.244 -1.654 3.143 1.00 75.44 73 SER A CA 1
ATOM 562 C C . SER A 1 73 ? 13.380 -2.227 2.282 1.00 75.44 73 SER A C 1
ATOM 564 O O . SER A 1 73 ? 13.615 -1.737 1.180 1.00 75.44 73 SER A O 1
ATOM 566 N N . ASP A 1 74 ? 14.066 -3.267 2.766 1.00 81.62 74 ASP A N 1
ATOM 567 C CA . ASP A 1 74 ? 15.165 -3.950 2.071 1.00 81.62 74 ASP A CA 1
ATOM 568 C C . ASP A 1 74 ? 14.707 -5.046 1.098 1.00 81.62 74 ASP A C 1
ATOM 570 O O . ASP A 1 74 ? 15.539 -5.685 0.451 1.00 81.62 74 ASP A O 1
ATOM 574 N N . ASN A 1 75 ? 13.395 -5.277 0.984 1.00 84.94 75 ASN A N 1
ATOM 575 C CA . ASN A 1 75 ? 12.866 -6.273 0.072 1.00 84.94 75 ASN A CA 1
ATOM 576 C C . ASN A 1 75 ? 13.161 -5.847 -1.384 1.00 84.94 75 ASN A C 1
ATOM 578 O O . ASN A 1 75 ? 12.696 -4.783 -1.814 1.00 84.94 75 ASN A O 1
ATOM 582 N N . PRO A 1 76 ? 13.910 -6.657 -2.165 1.00 86.75 76 PRO A N 1
ATOM 583 C CA . PRO A 1 76 ? 14.244 -6.328 -3.551 1.00 86.75 76 PRO A CA 1
ATOM 584 C C . PRO A 1 76 ? 12.997 -6.155 -4.430 1.00 86.75 76 PRO A C 1
ATOM 586 O O . PRO A 1 76 ? 13.031 -5.399 -5.404 1.00 86.75 76 PRO A O 1
ATOM 589 N N . ASP A 1 77 ? 11.886 -6.785 -4.046 1.00 88.50 77 ASP A N 1
ATOM 590 C CA . ASP A 1 77 ? 10.624 -6.738 -4.772 1.00 88.50 77 ASP A CA 1
ATOM 591 C C . ASP A 1 77 ? 9.777 -5.509 -4.432 1.00 88.50 77 ASP A C 1
ATOM 593 O O . ASP A 1 77 ? 8.744 -5.310 -5.065 1.00 88.50 77 ASP A O 1
ATOM 597 N N . ASN A 1 78 ? 10.192 -4.634 -3.506 1.00 87.81 78 ASN A N 1
ATOM 598 C CA . ASN A 1 78 ? 9.407 -3.451 -3.123 1.00 87.81 78 ASN A CA 1
ATOM 599 C C . ASN A 1 78 ? 9.021 -2.582 -4.319 1.00 87.81 78 ASN A C 1
ATOM 601 O O . ASN A 1 78 ? 7.883 -2.132 -4.413 1.00 87.81 78 ASN A O 1
ATOM 605 N N . LYS A 1 79 ? 9.929 -2.403 -5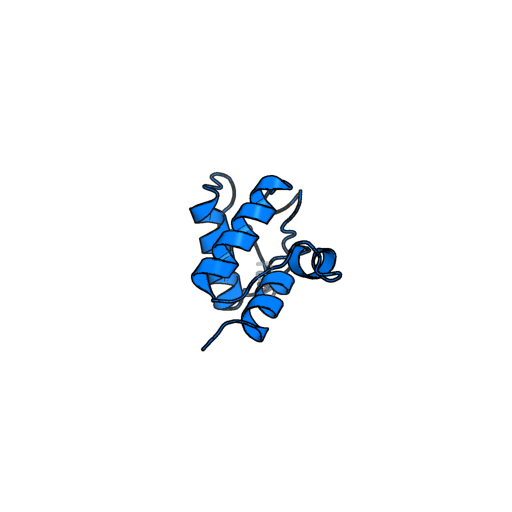.285 1.00 87.75 79 LYS A N 1
ATOM 606 C CA . LYS A 1 79 ? 9.615 -1.657 -6.513 1.00 87.75 79 LYS A CA 1
ATOM 607 C C . LYS A 1 79 ? 8.469 -2.282 -7.308 1.00 87.75 79 LYS A C 1
ATOM 609 O O . LYS A 1 79 ? 7.735 -1.561 -7.967 1.00 87.75 79 LYS A O 1
ATOM 614 N N . VAL A 1 80 ? 8.329 -3.606 -7.268 1.00 91.38 80 VAL A N 1
ATOM 615 C CA . VAL A 1 80 ? 7.255 -4.340 -7.946 1.00 91.38 80 VAL A CA 1
ATOM 616 C C . VAL A 1 80 ? 5.993 -4.348 -7.089 1.00 91.38 80 VAL A C 1
ATOM 618 O O . VAL A 1 80 ? 4.918 -4.059 -7.607 1.00 91.38 80 VAL A O 1
ATOM 621 N N . ILE A 1 81 ? 6.117 -4.632 -5.792 1.00 92.25 81 ILE A N 1
ATOM 622 C CA . ILE A 1 81 ? 5.006 -4.685 -4.832 1.00 92.25 81 ILE A CA 1
ATOM 623 C C . ILE A 1 81 ? 4.268 -3.346 -4.801 1.00 92.25 81 ILE A C 1
ATOM 625 O O . ILE A 1 81 ? 3.054 -3.319 -4.971 1.00 92.25 81 ILE A O 1
ATOM 629 N N . PHE A 1 82 ? 4.999 -2.237 -4.679 1.00 91.75 82 PHE A N 1
ATOM 630 C CA . PHE A 1 82 ? 4.423 -0.893 -4.619 1.00 91.75 82 PHE A CA 1
ATOM 631 C C . PHE A 1 82 ? 4.188 -0.256 -6.000 1.00 91.75 82 PHE A C 1
ATOM 633 O O . PHE A 1 82 ? 3.889 0.931 -6.084 1.00 91.75 82 PHE A O 1
ATOM 640 N N . SER A 1 83 ? 4.321 -1.005 -7.103 1.00 92.62 83 SER A N 1
ATOM 641 C CA . SER A 1 83 ? 4.130 -0.428 -8.444 1.00 92.62 83 SER A CA 1
ATOM 642 C C . SER A 1 83 ? 2.668 -0.127 -8.772 1.00 92.62 83 SER A C 1
ATOM 644 O O . SER A 1 83 ? 2.403 0.841 -9.477 1.00 92.62 83 SER A O 1
ATOM 646 N N . SER A 1 84 ? 1.721 -0.929 -8.274 1.00 94.88 84 SER A N 1
ATOM 647 C CA . SER A 1 84 ? 0.285 -0.719 -8.477 1.00 94.88 84 SER A CA 1
ATOM 648 C C . SER A 1 84 ? -0.546 -1.348 -7.361 1.00 94.88 84 SER A C 1
ATOM 650 O O . SER A 1 84 ? -0.069 -2.234 -6.645 1.00 94.88 84 SER A O 1
ATOM 652 N N . LEU A 1 85 ? -1.812 -0.939 -7.257 1.00 95.25 85 LEU A N 1
ATOM 653 C CA . LEU A 1 85 ? -2.762 -1.488 -6.286 1.00 95.25 85 LEU A CA 1
ATOM 654 C C . LEU A 1 85 ? -2.864 -3.020 -6.358 1.00 95.25 85 LEU A C 1
ATOM 656 O O . LEU A 1 85 ? -2.757 -3.693 -5.338 1.00 95.25 85 LEU A O 1
ATOM 660 N N . GLY A 1 86 ? -3.008 -3.586 -7.556 1.00 95.12 86 GLY A N 1
ATOM 661 C CA . GLY A 1 86 ? -3.134 -5.032 -7.750 1.00 95.12 86 GLY A CA 1
ATOM 662 C C . GLY A 1 86 ? -1.868 -5.805 -7.372 1.00 95.12 86 GLY A C 1
ATOM 663 O O . GLY A 1 86 ? -1.947 -6.928 -6.876 1.00 95.12 86 GLY A O 1
ATOM 664 N N . ARG A 1 87 ? -0.677 -5.210 -7.535 1.00 95.38 87 ARG A N 1
ATOM 665 C CA . ARG A 1 87 ? 0.586 -5.827 -7.089 1.00 95.38 87 ARG A CA 1
ATOM 666 C C . ARG A 1 87 ? 0.686 -5.861 -5.572 1.00 95.38 87 ARG A C 1
ATOM 668 O O . ARG A 1 87 ? 1.065 -6.893 -5.016 1.00 95.38 87 ARG A O 1
ATOM 675 N N . LEU A 1 88 ? 0.290 -4.772 -4.925 1.00 94.88 88 LEU A N 1
ATOM 676 C CA . LEU A 1 88 ? 0.211 -4.699 -3.475 1.00 94.88 88 LEU A CA 1
ATOM 677 C C . LEU A 1 88 ? -0.818 -5.696 -2.936 1.00 94.88 88 LEU A C 1
ATOM 679 O O . LEU A 1 88 ? -0.500 -6.476 -2.041 1.00 94.88 88 LEU A O 1
ATOM 683 N N . ALA A 1 89 ? -2.011 -5.745 -3.532 1.00 95.31 89 ALA A N 1
ATOM 684 C CA . ALA A 1 89 ? -3.069 -6.677 -3.160 1.00 95.31 89 ALA A CA 1
ATOM 685 C C . ALA A 1 89 ? -2.640 -8.138 -3.322 1.00 95.31 89 ALA A C 1
ATOM 687 O O . ALA A 1 89 ? -2.826 -8.934 -2.405 1.00 95.31 89 ALA A O 1
ATOM 688 N N . ALA A 1 90 ? -1.998 -8.492 -4.438 1.00 94.75 90 ALA A N 1
ATOM 689 C CA . ALA A 1 90 ? -1.464 -9.835 -4.646 1.00 94.75 90 ALA A CA 1
ATOM 690 C C . ALA A 1 90 ? -0.419 -10.209 -3.582 1.00 94.75 90 ALA A C 1
ATOM 692 O O . ALA A 1 90 ? -0.415 -11.335 -3.083 1.00 94.75 90 ALA A O 1
ATOM 693 N N . HIS A 1 91 ? 0.445 -9.263 -3.200 1.00 94.75 91 HIS A N 1
ATOM 694 C CA . HIS A 1 91 ? 1.426 -9.490 -2.146 1.00 94.75 91 HIS A CA 1
ATOM 695 C C . HIS A 1 91 ? 0.760 -9.676 -0.775 1.00 94.75 91 HIS A C 1
ATOM 697 O O . HIS A 1 91 ? 1.095 -10.623 -0.064 1.00 94.75 91 HIS A O 1
ATOM 703 N N . VAL A 1 92 ? -0.224 -8.838 -0.430 1.00 94.06 92 VAL A N 1
ATOM 704 C CA . VAL A 1 92 ? -1.009 -8.958 0.809 1.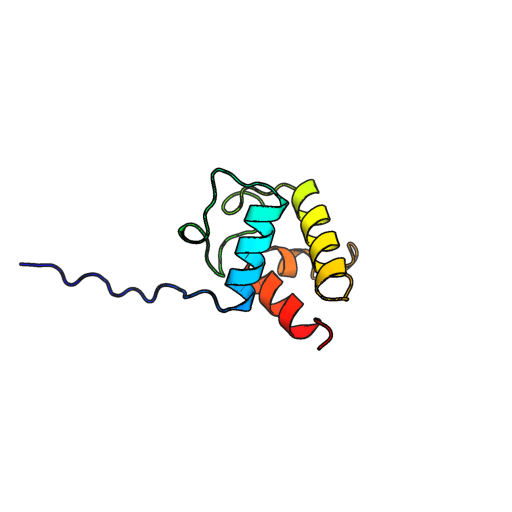00 94.06 92 VAL A CA 1
ATOM 705 C C . VAL A 1 92 ? -1.767 -10.284 0.857 1.00 94.06 92 VAL A C 1
ATOM 707 O O . VAL A 1 92 ? -1.709 -10.978 1.867 1.00 94.06 92 VAL A O 1
ATOM 710 N N . ALA A 1 93 ? -2.428 -10.687 -0.230 1.00 93.81 93 ALA A N 1
ATOM 711 C CA . ALA A 1 93 ? -3.158 -11.951 -0.306 1.00 93.81 93 ALA A CA 1
ATOM 712 C C . ALA A 1 93 ? -2.261 -13.168 -0.032 1.00 93.81 93 ALA A C 1
ATOM 714 O O . ALA A 1 93 ? -2.707 -14.124 0.597 1.00 93.81 93 ALA A O 1
ATOM 715 N N . ALA A 1 94 ? -1.006 -13.123 -0.489 1.00 92.75 94 ALA A N 1
ATOM 716 C CA . ALA A 1 94 ? -0.047 -14.208 -0.317 1.00 92.75 94 ALA A CA 1
ATOM 717 C C . ALA A 1 94 ? 0.558 -14.299 1.098 1.00 92.75 94 ALA A C 1
ATOM 719 O O . ALA A 1 94 ? 1.028 -15.373 1.469 1.00 92.75 94 ALA A O 1
ATOM 720 N N . HIS A 1 95 ? 0.562 -13.206 1.873 1.00 91.81 95 HIS A N 1
ATOM 721 C CA . HIS A 1 95 ? 1.293 -13.126 3.150 1.00 91.81 95 HIS A CA 1
ATOM 722 C C . HIS A 1 95 ? 0.429 -12.805 4.370 1.00 91.81 95 HIS A C 1
ATOM 724 O O . HIS A 1 95 ? 0.908 -12.964 5.493 1.00 91.81 95 HIS A O 1
ATOM 730 N N . ARG A 1 96 ? -0.822 -12.358 4.188 1.00 86.25 96 ARG A N 1
ATOM 731 C CA . ARG A 1 96 ? -1.731 -12.098 5.309 1.00 86.25 96 ARG A CA 1
ATOM 732 C C . ARG A 1 96 ? -1.882 -13.357 6.162 1.00 86.25 96 ARG A C 1
ATOM 734 O O . ARG A 1 96 ? -2.109 -14.448 5.636 1.00 86.25 96 ARG A O 1
ATOM 741 N N . ALA A 1 97 ? -1.762 -13.202 7.476 1.00 73.94 97 ALA A N 1
ATOM 742 C CA . ALA A 1 97 ? -2.063 -14.283 8.402 1.00 73.94 97 ALA A CA 1
ATOM 743 C C . ALA A 1 97 ? -3.588 -14.488 8.435 1.00 73.94 97 ALA A C 1
ATOM 745 O O . ALA A 1 97 ? -4.327 -13.538 8.689 1.00 73.94 97 ALA A O 1
ATOM 746 N N . THR A 1 98 ? -4.045 -15.700 8.109 1.00 58.09 98 THR A N 1
ATOM 747 C CA . THR A 1 98 ? -5.460 -16.108 8.246 1.00 58.09 98 THR A CA 1
ATOM 748 C C . THR A 1 98 ? -5.848 -16.300 9.702 1.00 58.09 98 THR A C 1
ATOM 750 O O . THR A 1 98 ? -5.000 -16.829 10.458 1.00 58.09 98 THR A O 1
#

Organism: NCBI:txid621374

InterPro domains:
  IPR009081 Phosphopantetheine binding ACP domain [PF00550] (21-74)
  IPR009081 Phosphopantetheine binding ACP domain [PS50075] (11-96)
  IPR036736 ACP-like superfamily [G3DSA:1.10.1200.10] (15-96)
  IPR036736 ACP-like superfamily [SSF47336] (13-95)

Secondary structure (DSSP, 8-state):
-PPP----------HHHHHHHHHHHHHTT-TT--GGG--TT--SBSTTT-B-HHHHHHHHHHHHHHHSS---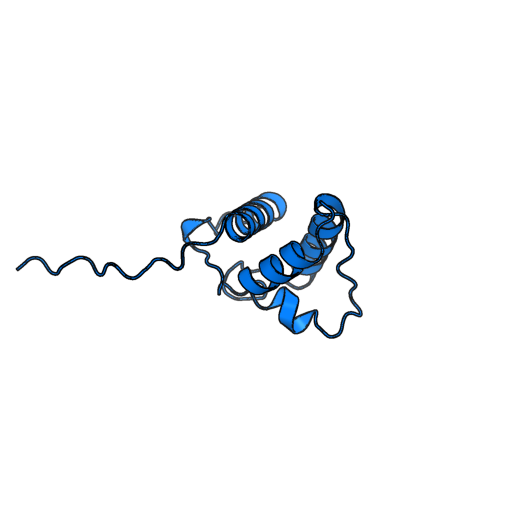TT-TTHHHHTTSHHHHHHHHHHH---

Sequence (98 aa):
MLSPARNDPQDDMNELETELAALIIGELNLQDVTLADVNSRTPLYGEGFGLDSIDILEIALLISKKYGFELRSDNPDNKVIFSSLGRLAAHVAAHRAT

Radius of gyration: 14.74 Å; chains: 1; bounding box: 44×30×45 Å